Protein AF-A0A3A8Z6S2-F1 (afdb_monomer)

Sequence (120 aa):
MKKMKKLLSIMLLGALLTANVIPVSAAEVQPLAAAPALTQFYVYSVSSEKGGTEIIERPGSFAQVGTRLDHGGTWLEVVTTEIGYAKTRSATFNNVNMTLVSKEAIDIDNDRIIDGWLCV

Solvent-accessible surface area (backbone atoms only — not comparable to full-atom values): 7523 Å² total; per-residue (Å²): 113,72,69,61,56,53,52,52,52,51,53,52,53,54,56,55,63,69,70,68,69,72,81,78,70,75,77,79,77,72,76,76,74,77,80,50,65,57,77,45,76,46,67,46,31,43,35,21,73,64,37,40,75,43,76,48,51,66,64,84,98,51,63,60,90,65,80,90,58,74,66,38,74,96,48,78,48,55,33,33,42,32,36,28,52,69,94,75,87,86,54,67,56,97,89,39,78,60,76,81,77,48,76,45,81,33,54,89,84,72,81,84,55,76,46,24,35,41,35,54

Nearest PDB structures (foldseek):
  2kll-assembly1_A  TM=2.825E-01  e=4.703E+00  Homo sapiens

Mean predicted aligned error: 12.62 Å

Secondary structure (DSSP, 8-state):
-HHHHHHHHHHHHHHHHHTT---------PPPPPPPBP-EEEEEEEEETTTEEEE----TT----S-SS---SS-EEEEEEEESB-S----EETTEEPPP--EEEE-SSSSS---EEEE-

pLDDT: mean 82.77, std 15.45, range [54.0, 98.31]

Structure (mmCIF, N/CA/C/O backbone):
data_AF-A0A3A8Z6S2-F1
#
_entry.id   AF-A0A3A8Z6S2-F1
#
loop_
_atom_site.group_PDB
_atom_site.id
_atom_site.type_symbol
_atom_site.label_atom_id
_atom_site.label_alt_id
_atom_site.label_comp_id
_atom_site.label_asym_id
_atom_site.label_entity_id
_atom_site.label_seq_id
_atom_site.pdbx_PDB_ins_code
_atom_site.Cartn_x
_atom_site.Cartn_y
_atom_site.Cartn_z
_atom_site.occupancy
_atom_site.B_iso_or_equiv
_atom_site.auth_seq_id
_atom_site.auth_comp_id
_atom_site.auth_asym_id
_atom_site.auth_atom_id
_atom_site.pdbx_PDB_model_num
ATOM 1 N N . MET A 1 1 ? -60.665 45.312 44.939 1.00 58.38 1 MET A N 1
ATOM 2 C CA . MET A 1 1 ? -60.725 44.447 43.729 1.00 58.38 1 MET A CA 1
ATOM 3 C C . MET A 1 1 ? -59.552 44.629 42.750 1.00 58.38 1 MET A C 1
ATOM 5 O O . MET A 1 1 ? -59.010 43.622 42.316 1.00 58.38 1 MET A O 1
ATOM 9 N N . LYS A 1 2 ? -59.104 45.855 42.408 1.00 57.25 2 LYS A N 1
ATOM 10 C CA . LYS A 1 2 ? -57.969 46.075 41.469 1.00 57.25 2 LYS A CA 1
ATOM 11 C C . LYS A 1 2 ? -56.629 45.452 41.913 1.00 57.25 2 LYS A C 1
ATOM 13 O O . LYS A 1 2 ? -55.928 44.888 41.082 1.00 57.25 2 LYS A O 1
ATOM 18 N N . LYS A 1 3 ? -56.288 45.508 43.210 1.00 58.88 3 LYS A N 1
ATOM 19 C CA . LYS A 1 3 ? -55.027 44.948 43.746 1.00 58.88 3 LYS A CA 1
ATOM 20 C C . LYS A 1 3 ? -54.958 43.414 43.652 1.00 58.88 3 LYS A C 1
ATOM 22 O O . LYS A 1 3 ? -53.937 42.891 43.229 1.00 58.88 3 LYS A O 1
ATOM 27 N N . MET A 1 4 ? -56.058 42.710 43.938 1.00 61.91 4 MET A N 1
ATOM 28 C CA . MET A 1 4 ? -56.134 41.243 43.811 1.00 61.91 4 MET A CA 1
ATOM 29 C C . MET A 1 4 ? -55.987 40.764 42.364 1.00 61.91 4 MET A C 1
ATOM 31 O O . MET A 1 4 ? -55.263 39.809 42.124 1.00 61.91 4 MET A O 1
ATOM 35 N N . LYS A 1 5 ? -56.605 41.451 41.390 1.00 61.66 5 LYS A N 1
ATOM 36 C CA . LYS A 1 5 ? -56.444 41.117 39.962 1.00 61.66 5 LYS A CA 1
ATOM 37 C C . LYS A 1 5 ? -54.991 41.272 39.495 1.00 61.66 5 LYS A C 1
ATOM 39 O O . LYS A 1 5 ? -54.516 40.467 38.703 1.00 61.66 5 LYS A O 1
ATOM 44 N N . LYS A 1 6 ? -54.275 42.277 40.019 1.00 62.03 6 LYS A N 1
ATOM 45 C CA . LYS A 1 6 ? -52.857 42.511 39.711 1.00 62.03 6 LYS A CA 1
ATOM 46 C C . LYS A 1 6 ? -51.958 41.423 40.313 1.00 62.03 6 LYS A C 1
ATOM 48 O O . LYS A 1 6 ? -51.080 40.938 39.615 1.00 62.03 6 LYS A O 1
ATOM 53 N N . LEU A 1 7 ? -52.223 40.988 41.550 1.00 61.53 7 LEU A N 1
ATOM 54 C CA . LEU A 1 7 ? -51.509 39.855 42.157 1.00 61.53 7 LEU A CA 1
ATOM 55 C C . LEU A 1 7 ? -51.762 38.535 41.414 1.00 61.53 7 LEU A C 1
ATOM 57 O O . LEU A 1 7 ? -50.807 37.820 41.128 1.00 61.53 7 LEU A O 1
ATOM 61 N N . LEU A 1 8 ? -53.017 38.242 41.050 1.00 61.31 8 LEU A N 1
ATOM 62 C CA . LEU A 1 8 ? -53.353 37.028 40.295 1.00 61.31 8 LEU A CA 1
ATOM 63 C C . LEU A 1 8 ? -52.667 37.006 38.921 1.00 61.31 8 LEU A C 1
ATOM 65 O O . LEU A 1 8 ? -52.167 35.972 38.495 1.00 61.31 8 LEU A O 1
ATOM 69 N N . SER A 1 9 ? -52.596 38.161 38.253 1.00 62.81 9 SER A N 1
ATOM 70 C CA . SER A 1 9 ? -51.920 38.299 36.960 1.00 62.81 9 SER A CA 1
ATOM 71 C C . SER A 1 9 ? -50.406 38.104 37.057 1.00 62.81 9 SER A C 1
ATOM 73 O O . SER A 1 9 ? -49.814 37.558 36.132 1.00 62.81 9 SER A O 1
ATOM 75 N N . ILE A 1 10 ? -49.775 38.540 38.153 1.00 64.06 10 ILE A N 1
ATOM 76 C CA . ILE A 1 10 ? -48.331 38.366 38.371 1.00 64.06 10 ILE A CA 1
ATOM 77 C C . ILE A 1 10 ? -48.013 36.902 38.695 1.00 64.06 10 ILE A C 1
ATOM 79 O O . ILE A 1 10 ? -47.051 36.362 38.158 1.00 64.06 10 ILE A O 1
ATOM 83 N N . MET A 1 11 ? -48.844 36.235 39.505 1.00 63.09 11 MET A N 1
ATOM 84 C CA . MET A 1 11 ? -48.696 34.797 39.765 1.00 63.09 11 MET A CA 1
ATOM 85 C C . MET A 1 11 ? -48.889 33.958 38.498 1.00 63.09 11 MET A C 1
ATOM 87 O O . MET A 1 11 ? -48.114 33.035 38.264 1.00 63.09 11 MET A O 1
ATOM 91 N N . LEU A 1 12 ? -49.871 34.297 37.656 1.00 59.91 12 LEU A N 1
ATOM 92 C CA . LEU A 1 12 ? -50.117 33.575 36.407 1.00 59.91 12 LEU A CA 1
ATOM 93 C C . LEU A 1 12 ? -48.969 33.759 35.403 1.00 59.91 12 LEU A C 1
ATOM 95 O O . LEU A 1 12 ? -48.580 32.802 34.742 1.00 59.91 12 LEU A O 1
ATOM 99 N N . LEU A 1 13 ? -48.382 34.959 35.330 1.00 57.25 13 LEU A N 1
ATOM 100 C CA . LEU A 1 13 ? -47.217 35.220 34.483 1.00 57.25 13 LEU A CA 1
ATOM 101 C C . LEU A 1 13 ? -45.959 34.507 35.009 1.00 57.25 13 LEU A C 1
ATOM 103 O O . LEU A 1 13 ? -45.197 33.956 34.222 1.00 57.25 13 LEU A O 1
ATOM 107 N N . GLY A 1 14 ? -45.775 34.452 36.333 1.00 56.91 14 GLY A N 1
ATOM 108 C CA . GLY A 1 14 ? -44.681 33.711 36.966 1.00 56.91 14 GLY A CA 1
ATOM 109 C C . GLY A 1 14 ? -44.753 32.203 36.712 1.00 56.91 14 GLY A C 1
ATOM 110 O O . GLY A 1 14 ? -43.747 31.601 36.350 1.00 56.91 14 GLY A O 1
ATOM 111 N N . ALA A 1 15 ? -45.946 31.610 36.817 1.00 58.53 15 ALA A N 1
ATOM 112 C CA . ALA A 1 15 ? -46.160 30.189 36.535 1.00 58.53 15 ALA A CA 1
ATOM 113 C C . ALA A 1 15 ? -45.957 29.838 35.047 1.00 58.53 15 ALA A C 1
ATOM 115 O O . ALA A 1 15 ? -45.461 28.758 34.727 1.00 58.53 15 ALA A O 1
ATOM 116 N N . LEU A 1 16 ? -46.297 30.759 34.136 1.00 54.06 16 LEU A N 1
ATOM 117 C CA . LEU A 1 16 ? -46.135 30.555 32.694 1.00 54.06 16 LEU A CA 1
ATOM 118 C C . LEU A 1 16 ? -44.662 30.625 32.254 1.00 54.06 16 LEU A C 1
ATOM 120 O O . LEU A 1 16 ? -44.269 29.907 31.339 1.00 54.06 16 LEU A O 1
ATOM 124 N N . LEU A 1 17 ? -43.829 31.433 32.925 1.00 55.28 17 LEU A N 1
ATOM 125 C CA . LEU A 1 17 ? -42.387 31.475 32.647 1.00 55.28 17 LEU A CA 1
ATOM 126 C C . LEU A 1 17 ? -41.646 30.218 33.127 1.00 55.28 17 LEU A C 1
ATOM 128 O O . LEU A 1 17 ? -40.681 29.809 32.488 1.00 55.28 17 LEU A O 1
ATOM 132 N N . THR A 1 18 ? -42.091 29.574 34.210 1.00 55.16 18 THR A N 1
ATOM 133 C CA . THR A 1 18 ? -41.443 28.351 34.721 1.00 55.16 18 THR A CA 1
ATOM 134 C C . THR A 1 18 ? -41.804 27.086 33.940 1.00 55.16 18 THR A C 1
ATOM 136 O O . THR A 1 18 ? -41.116 26.082 34.075 1.00 55.16 18 THR A O 1
ATOM 139 N N . ALA A 1 19 ? -42.860 27.114 33.121 1.00 56.03 19 ALA A N 1
ATOM 140 C CA . ALA A 1 19 ? -43.321 25.954 32.352 1.00 56.03 19 ALA A CA 1
ATOM 141 C C . ALA A 1 19 ? -42.614 25.778 30.990 1.00 56.03 19 ALA A C 1
ATOM 143 O O . ALA A 1 19 ? -42.754 24.729 30.370 1.00 56.03 19 ALA A O 1
ATOM 144 N N . ASN A 1 20 ? -41.840 26.773 30.534 1.00 54.00 20 ASN A N 1
ATOM 145 C CA . ASN A 1 20 ? -41.202 26.773 29.208 1.00 54.00 20 ASN A CA 1
ATOM 146 C C . ASN A 1 20 ? -39.691 26.489 29.231 1.00 54.00 20 ASN A C 1
ATOM 148 O O . ASN A 1 20 ? -39.007 26.691 28.227 1.00 54.00 20 ASN A O 1
ATOM 152 N N . VAL A 1 21 ? -39.149 26.012 30.352 1.00 59.94 21 VAL A N 1
ATOM 153 C CA . VAL A 1 21 ? -37.779 25.489 30.377 1.00 59.94 21 VAL A CA 1
ATOM 154 C C . VAL A 1 21 ? -37.803 24.098 29.754 1.00 59.94 21 VAL A C 1
ATOM 156 O O . VAL A 1 21 ? -38.109 23.112 30.418 1.00 59.94 21 VAL A O 1
ATOM 159 N N . ILE A 1 22 ? -37.518 24.024 28.454 1.00 62.81 22 ILE A N 1
ATOM 160 C CA . ILE A 1 22 ? -37.206 22.756 27.796 1.00 62.81 22 ILE A CA 1
ATOM 161 C C . ILE A 1 22 ? -35.834 22.339 28.333 1.00 62.81 22 ILE A C 1
ATOM 163 O O . ILE A 1 22 ? -34.862 23.063 28.095 1.00 62.81 22 ILE A O 1
ATOM 167 N N . PRO A 1 23 ? -35.707 21.221 29.067 1.00 59.50 23 PRO A N 1
ATOM 168 C CA . PRO A 1 23 ? -34.393 20.695 29.375 1.00 59.50 23 PRO A CA 1
ATOM 169 C C . PRO A 1 23 ? -33.751 20.286 28.048 1.00 59.50 23 PRO A C 1
ATOM 171 O O . PRO A 1 23 ? -34.148 19.302 27.426 1.00 59.50 23 PRO A O 1
ATOM 174 N N . VAL A 1 24 ? -32.769 21.062 27.587 1.00 60.22 24 VAL A N 1
ATOM 175 C CA . VAL A 1 24 ? -31.842 20.601 26.555 1.00 60.22 24 VAL A CA 1
ATOM 176 C C . VAL A 1 24 ? -31.022 19.511 27.228 1.00 60.22 24 VAL A C 1
ATOM 178 O O . VAL A 1 24 ? -30.099 19.793 27.990 1.00 60.22 24 VAL A O 1
ATOM 181 N N . SER A 1 25 ? -31.430 18.259 27.025 1.00 65.00 25 SER A N 1
ATOM 182 C CA . SER A 1 25 ? -30.592 17.114 27.354 1.00 65.00 25 SER A CA 1
ATOM 183 C C . SER A 1 25 ? -29.268 17.330 26.629 1.00 65.00 25 SER A C 1
ATOM 185 O O . SER A 1 25 ? -29.246 17.506 25.409 1.00 65.00 25 SER A O 1
ATOM 187 N N . ALA A 1 26 ? -28.176 17.416 27.391 1.00 64.06 26 ALA A N 1
ATOM 188 C CA . ALA A 1 26 ? -26.846 17.354 26.816 1.00 64.06 26 ALA A CA 1
ATOM 189 C C . ALA A 1 26 ? -26.800 16.056 26.010 1.00 64.06 26 ALA A C 1
ATOM 191 O O . ALA A 1 26 ? -26.963 14.985 26.593 1.00 64.06 26 ALA A O 1
ATOM 192 N N . ALA A 1 27 ? -26.676 16.166 24.685 1.00 64.44 27 ALA A N 1
ATOM 193 C CA . ALA A 1 27 ? -26.530 15.004 23.828 1.00 64.44 27 ALA A CA 1
ATOM 194 C C . ALA A 1 27 ? -25.415 14.140 24.423 1.00 64.44 2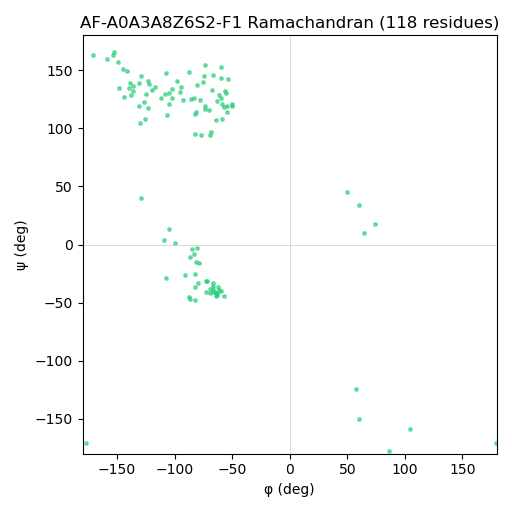7 ALA A C 1
ATOM 196 O O . ALA A 1 27 ? -24.298 14.624 24.625 1.00 64.44 27 ALA A O 1
ATOM 197 N N . GLU A 1 28 ? -25.754 12.908 24.791 1.00 60.94 28 GLU A N 1
ATOM 198 C CA . GLU A 1 28 ? -24.795 11.949 25.312 1.00 60.94 28 GLU A CA 1
ATOM 199 C C . GLU A 1 28 ? -23.729 11.765 24.231 1.00 60.94 28 GLU A C 1
ATOM 201 O O . GLU A 1 28 ? -24.002 11.242 23.150 1.00 60.94 28 GLU A O 1
ATOM 206 N N . VAL A 1 29 ? -22.532 12.303 24.476 1.00 60.06 29 VAL A N 1
ATOM 207 C CA . VAL A 1 29 ? -21.393 12.123 23.579 1.00 60.06 29 VAL A CA 1
ATOM 208 C C . VAL A 1 29 ? -21.017 10.658 23.701 1.00 60.06 29 VAL A C 1
ATOM 210 O O . VAL A 1 29 ? -20.303 10.278 24.629 1.00 60.06 29 VAL A O 1
ATOM 213 N N . GLN A 1 30 ? -21.547 9.823 22.806 1.00 61.62 30 GLN A N 1
ATOM 214 C CA . GLN A 1 30 ? -21.112 8.440 22.728 1.00 61.62 30 GLN A CA 1
ATOM 215 C C . GLN A 1 30 ? -19.605 8.451 22.455 1.00 61.62 30 GLN A C 1
ATOM 217 O O . GLN A 1 30 ? -19.171 9.063 21.472 1.00 61.62 30 GLN A O 1
ATOM 222 N N . PRO A 1 31 ? -18.787 7.844 23.332 1.00 58.47 31 PRO A N 1
ATOM 223 C CA . PRO A 1 31 ? -17.365 7.747 23.075 1.00 58.47 31 PRO A CA 1
ATOM 224 C C . PRO A 1 31 ? -17.181 6.985 21.764 1.00 58.47 31 PRO A C 1
ATOM 226 O O . PRO A 1 31 ? -17.725 5.894 21.595 1.00 58.47 31 PRO A O 1
ATOM 229 N N . LEU A 1 32 ? -16.436 7.580 20.829 1.00 61.16 32 LEU A N 1
ATOM 230 C CA . LEU A 1 32 ? -16.043 6.896 19.602 1.00 61.16 32 LEU A CA 1
ATOM 231 C C . LEU A 1 32 ? -15.334 5.598 19.999 1.00 61.16 32 LEU A C 1
ATOM 233 O O . LEU A 1 32 ? -14.448 5.614 20.861 1.00 61.16 32 LEU A O 1
ATOM 237 N N . ALA A 1 33 ? -15.752 4.480 19.403 1.00 64.38 33 ALA A N 1
ATOM 238 C CA . ALA A 1 33 ? -15.088 3.204 19.611 1.00 64.38 33 ALA A CA 1
ATOM 239 C C . ALA A 1 33 ? -13.588 3.357 19.317 1.00 64.38 33 ALA A C 1
ATOM 241 O O . ALA A 1 33 ? -13.188 4.106 18.421 1.00 64.38 33 ALA A O 1
ATOM 242 N N . ALA A 1 34 ? -12.746 2.678 20.101 1.00 65.12 34 ALA A N 1
ATOM 243 C CA . ALA A 1 34 ? -11.312 2.694 19.854 1.00 65.12 34 ALA A CA 1
ATOM 244 C C . ALA A 1 34 ? -11.045 2.212 18.423 1.00 65.12 34 ALA A C 1
ATOM 246 O O . ALA A 1 34 ? -11.582 1.186 18.008 1.00 65.12 34 ALA A O 1
ATOM 247 N N . ALA A 1 35 ? -10.210 2.957 17.699 1.00 68.19 35 ALA A N 1
ATOM 248 C CA . ALA A 1 35 ? -9.812 2.622 16.343 1.00 68.19 35 ALA A CA 1
ATOM 249 C C . ALA A 1 35 ? -9.325 1.155 16.291 1.00 68.19 35 ALA A C 1
ATOM 251 O O . ALA A 1 35 ? -8.411 0.805 17.052 1.00 68.19 35 ALA A O 1
A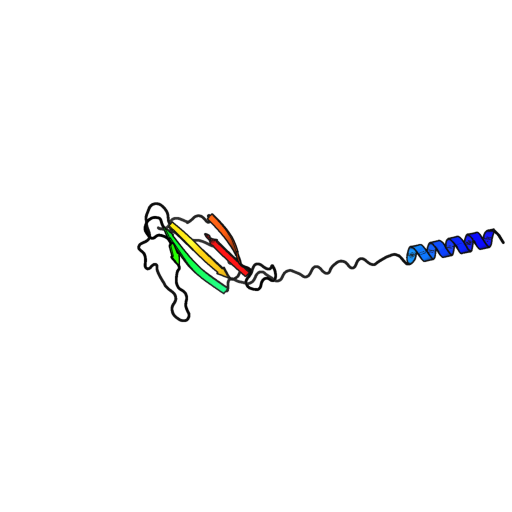TOM 252 N N . PRO A 1 36 ? -9.945 0.279 15.475 1.00 79.12 36 PRO A N 1
ATOM 253 C CA . PRO A 1 36 ? -9.643 -1.147 15.487 1.00 79.12 36 PRO A CA 1
ATOM 254 C C . PRO A 1 36 ? -8.171 -1.390 15.150 1.00 79.12 36 PRO A C 1
ATOM 256 O O . PRO A 1 36 ? -7.587 -0.689 14.326 1.00 79.12 36 PRO A O 1
ATOM 259 N N . ALA A 1 37 ? -7.548 -2.387 15.781 1.00 89.81 37 ALA A N 1
ATOM 260 C CA . ALA A 1 37 ? -6.178 -2.771 15.444 1.00 89.81 37 ALA A CA 1
ATOM 261 C C . ALA A 1 37 ? -6.079 -3.207 13.971 1.00 89.81 37 ALA A C 1
ATOM 263 O O . ALA A 1 37 ? -7.051 -3.702 13.406 1.00 89.81 37 ALA A O 1
ATOM 264 N N . LEU A 1 38 ? -4.903 -3.052 13.354 1.00 92.62 38 LEU A N 1
ATOM 265 C CA . LEU A 1 38 ? -4.651 -3.543 11.997 1.00 92.62 38 LEU A CA 1
ATOM 266 C C . LEU A 1 38 ? -4.918 -5.056 11.911 1.00 92.62 38 LEU A C 1
ATOM 268 O O . LEU A 1 38 ? -4.258 -5.847 12.585 1.00 92.62 38 LEU A O 1
ATOM 272 N N . THR A 1 39 ? -5.876 -5.448 11.076 1.00 93.00 39 THR A N 1
ATOM 273 C CA . THR A 1 39 ? -6.278 -6.845 10.855 1.00 93.00 39 THR A CA 1
ATOM 274 C C . THR A 1 39 ? -5.834 -7.371 9.498 1.00 93.00 39 THR A C 1
ATOM 276 O O . THR A 1 39 ? -5.583 -8.568 9.361 1.00 93.00 39 THR A O 1
ATOM 279 N N . GLN A 1 40 ? -5.705 -6.498 8.495 1.00 91.56 40 GLN A N 1
ATOM 280 C CA . GLN A 1 40 ? -5.233 -6.870 7.164 1.00 91.56 40 GLN A CA 1
ATOM 281 C C . GLN A 1 40 ? -4.281 -5.817 6.611 1.00 91.56 40 GLN A C 1
ATOM 283 O O . GLN A 1 40 ? -4.522 -4.618 6.732 1.00 91.56 40 GLN A O 1
ATOM 288 N N . PHE A 1 41 ? -3.220 -6.288 5.964 1.00 92.31 41 PHE A N 1
ATOM 289 C CA . PHE A 1 41 ? -2.251 -5.464 5.256 1.00 92.31 41 PHE A CA 1
ATOM 290 C C . PHE A 1 41 ? -1.784 -6.210 4.012 1.00 92.31 41 PHE A C 1
ATOM 292 O O . PHE A 1 41 ? -1.364 -7.366 4.113 1.00 92.31 41 PHE A O 1
ATOM 299 N N . TYR A 1 42 ? -1.876 -5.578 2.847 1.00 92.56 42 TYR A N 1
ATOM 300 C CA . TYR A 1 42 ? -1.418 -6.169 1.594 1.00 92.56 42 TYR A CA 1
ATOM 301 C C . TYR A 1 42 ? -1.156 -5.112 0.523 1.00 92.56 42 TYR A C 1
ATOM 303 O O . TYR A 1 42 ? -1.680 -4.001 0.582 1.00 92.56 42 TYR A O 1
ATOM 311 N N . VAL A 1 43 ? -0.360 -5.487 -0.477 1.00 94.69 43 VAL A N 1
ATOM 312 C CA . VAL A 1 43 ? -0.225 -4.727 -1.723 1.00 94.69 43 VAL A CA 1
ATOM 313 C C . VAL A 1 43 ? -1.447 -5.017 -2.590 1.00 94.69 43 VAL A C 1
ATOM 315 O O . VAL A 1 43 ? -1.741 -6.179 -2.860 1.00 94.69 43 VAL A O 1
ATOM 318 N N . TYR A 1 44 ? -2.162 -3.970 -2.991 1.00 94.75 44 TYR A N 1
ATOM 319 C CA . TYR A 1 44 ? -3.310 -4.037 -3.893 1.00 94.75 44 TYR A CA 1
ATOM 320 C C . TYR A 1 44 ? -2.868 -3.987 -5.357 1.00 94.75 44 TYR A C 1
ATOM 322 O O . TYR A 1 44 ? -3.294 -4.809 -6.167 1.00 94.75 44 TYR A O 1
ATOM 330 N N . SER A 1 45 ? -1.979 -3.053 -5.693 1.00 96.88 45 SER A N 1
ATOM 331 C CA . SER A 1 45 ? -1.447 -2.914 -7.045 1.00 96.88 45 SER A CA 1
ATOM 332 C C . SER A 1 45 ? -0.020 -2.381 -7.048 1.00 96.88 45 SER A C 1
ATOM 334 O O . SER A 1 45 ? 0.432 -1.735 -6.100 1.00 96.88 45 SER A O 1
ATOM 336 N N . VAL A 1 46 ? 0.688 -2.667 -8.136 1.00 97.69 46 VAL A N 1
ATOM 337 C CA . VAL A 1 46 ? 2.009 -2.114 -8.435 1.00 97.69 46 VAL A CA 1
ATOM 338 C C . VAL A 1 46 ? 1.942 -1.465 -9.809 1.00 97.69 46 VAL A C 1
ATOM 340 O O . VAL A 1 46 ? 1.491 -2.087 -10.769 1.00 97.69 46 VAL A O 1
ATOM 343 N N . SER A 1 47 ? 2.392 -0.220 -9.910 1.00 98.12 47 SER A N 1
ATOM 344 C CA . SER A 1 47 ? 2.433 0.538 -11.157 1.00 98.12 47 SER A CA 1
ATOM 345 C C . SER A 1 47 ? 3.856 1.008 -11.447 1.00 98.12 47 SER A C 1
ATOM 347 O O . SER A 1 47 ? 4.587 1.415 -10.547 1.00 98.12 47 SER A O 1
ATOM 349 N N . SER A 1 48 ? 4.273 0.961 -12.709 1.00 98.19 48 SER A N 1
ATOM 350 C CA . SER A 1 48 ? 5.565 1.510 -13.148 1.00 98.19 48 SER A CA 1
ATOM 351 C C . SER A 1 48 ? 5.517 1.942 -14.608 1.00 98.19 48 SER A C 1
ATOM 353 O O . SER A 1 48 ? 4.656 1.481 -15.358 1.00 98.19 48 SER A O 1
ATOM 355 N N . GLU A 1 49 ? 6.506 2.721 -15.037 1.00 98.06 49 GLU A N 1
ATOM 356 C CA . GLU A 1 49 ? 6.647 3.152 -16.431 1.00 98.06 49 GLU A CA 1
ATOM 357 C C . GLU A 1 49 ? 6.720 1.969 -17.408 1.00 98.06 49 GLU A C 1
ATOM 359 O O . GLU A 1 49 ? 6.061 1.969 -18.445 1.00 98.06 49 GLU A O 1
ATOM 364 N N . LYS A 1 50 ? 7.505 0.940 -17.065 1.00 97.75 50 LYS A N 1
ATOM 365 C CA . LYS A 1 50 ? 7.742 -0.232 -17.920 1.00 97.75 50 LYS A CA 1
ATOM 366 C C . LYS A 1 50 ? 6.629 -1.275 -17.829 1.00 97.75 50 LYS A C 1
ATOM 368 O O . LYS A 1 50 ? 6.181 -1.792 -18.848 1.00 97.75 50 LYS A O 1
ATOM 373 N N . GLY A 1 51 ? 6.232 -1.619 -16.607 1.00 97.06 51 GLY A N 1
ATOM 374 C CA . GLY A 1 51 ? 5.286 -2.702 -16.332 1.00 97.06 51 GLY A CA 1
ATOM 375 C C . GLY A 1 51 ? 3.816 -2.301 -16.456 1.00 97.06 51 GLY A C 1
ATOM 376 O O . GLY A 1 51 ? 2.955 -3.167 -16.370 1.00 97.06 51 GLY A O 1
ATOM 377 N N . GLY A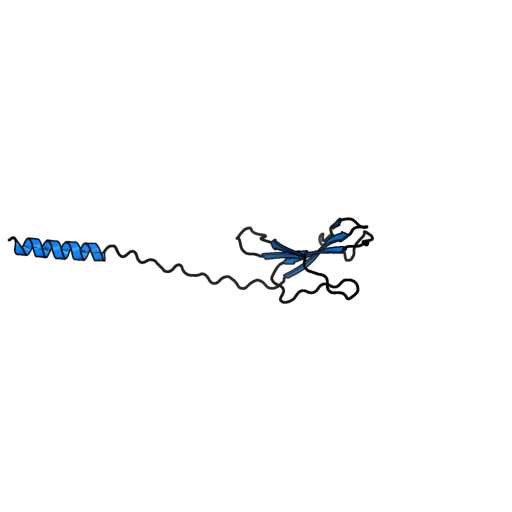 1 52 ? 3.500 -1.013 -16.635 1.00 98.31 52 GLY A N 1
ATOM 378 C CA . GLY A 1 52 ? 2.128 -0.530 -16.479 1.00 98.31 52 GLY A CA 1
ATOM 379 C C . GLY A 1 52 ? 1.614 -0.792 -15.060 1.00 98.31 52 GLY A C 1
ATOM 380 O O . GLY A 1 52 ? 2.409 -0.808 -14.118 1.00 98.31 52 GLY A O 1
ATOM 381 N N . THR A 1 53 ? 0.304 -0.999 -14.917 1.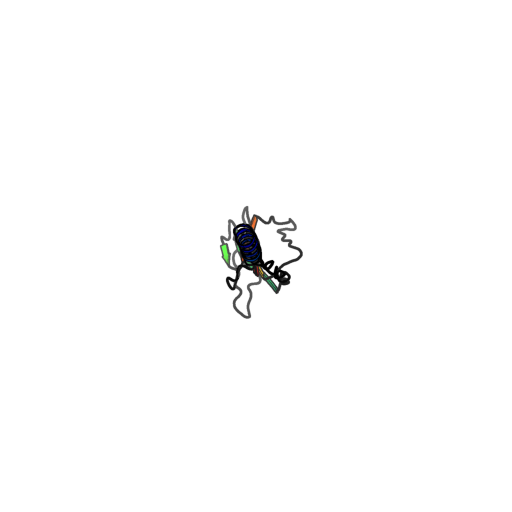00 98.25 53 THR A N 1
ATOM 382 C CA . THR A 1 53 ? -0.352 -1.341 -13.645 1.00 98.25 53 THR A CA 1
ATOM 383 C C . THR A 1 53 ? -0.672 -2.831 -13.583 1.00 98.25 53 THR A C 1
ATOM 385 O O . THR A 1 53 ? -1.373 -3.359 -14.446 1.00 98.25 53 THR A O 1
ATOM 388 N N . GLU A 1 54 ? -0.218 -3.487 -12.520 1.00 97.69 54 GLU A N 1
ATOM 389 C CA . GLU A 1 54 ? -0.563 -4.858 -12.162 1.00 97.69 54 GLU A CA 1
ATOM 390 C C . GLU A 1 54 ? -1.411 -4.860 -10.883 1.00 97.69 54 GLU A C 1
ATOM 392 O O . GLU A 1 54 ? -1.004 -4.307 -9.860 1.00 97.69 54 GLU A O 1
ATOM 397 N N . ILE A 1 55 ? -2.587 -5.494 -10.924 1.00 96.38 55 ILE A N 1
ATOM 398 C CA . ILE A 1 55 ? -3.370 -5.795 -9.718 1.00 96.38 55 ILE A CA 1
ATOM 399 C C . ILE A 1 55 ? -2.822 -7.082 -9.104 1.00 96.38 55 ILE A C 1
ATOM 401 O O . ILE A 1 55 ? -2.741 -8.105 -9.783 1.00 96.38 55 ILE A O 1
ATOM 405 N N . ILE A 1 56 ? -2.467 -7.036 -7.822 1.00 95.19 56 ILE A N 1
ATOM 406 C CA . ILE A 1 56 ? -1.916 -8.186 -7.109 1.00 95.19 56 ILE A CA 1
ATOM 407 C C . ILE A 1 56 ? -3.066 -9.076 -6.645 1.00 95.19 56 ILE A C 1
ATOM 409 O O . ILE A 1 56 ? -3.872 -8.710 -5.788 1.00 95.19 56 ILE A O 1
ATOM 413 N N . GLU A 1 57 ? -3.157 -10.266 -7.231 1.00 91.38 57 GLU A N 1
ATOM 414 C CA . GLU A 1 57 ? -4.265 -11.182 -6.978 1.00 91.38 57 GLU A CA 1
ATOM 415 C C . GLU A 1 57 ? -4.265 -11.733 -5.545 1.00 91.38 57 GLU A C 1
ATOM 417 O O . GLU A 1 57 ? -3.257 -12.235 -5.039 1.00 91.38 57 GLU A O 1
ATOM 422 N N . ARG A 1 58 ? -5.442 -11.709 -4.903 1.00 83.81 58 ARG A N 1
ATOM 423 C CA . ARG A 1 58 ? -5.681 -12.320 -3.582 1.00 83.81 58 ARG A CA 1
ATOM 424 C C . ARG A 1 58 ? -6.911 -13.252 -3.492 1.00 83.81 58 ARG A C 1
ATOM 426 O O . ARG A 1 58 ? -7.620 -13.194 -2.486 1.00 83.81 58 ARG A O 1
ATOM 433 N N . PRO A 1 59 ? -7.231 -14.103 -4.487 1.00 70.50 59 PRO A N 1
ATOM 434 C CA . PRO A 1 59 ? -8.359 -15.020 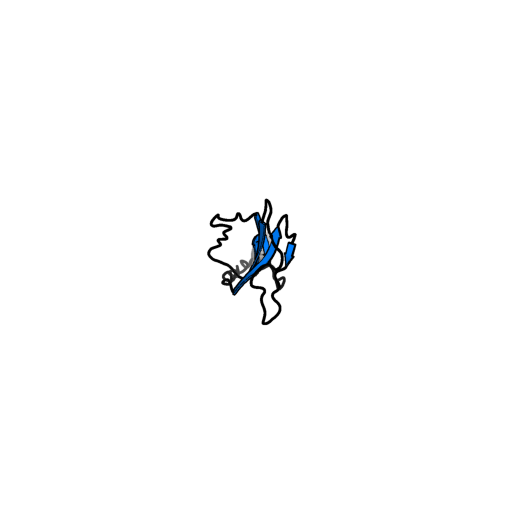-4.364 1.00 70.50 59 PRO A CA 1
ATOM 435 C C . PRO A 1 59 ? -8.058 -16.192 -3.408 1.00 70.50 59 PRO A C 1
ATOM 437 O O . PRO A 1 59 ? -7.195 -17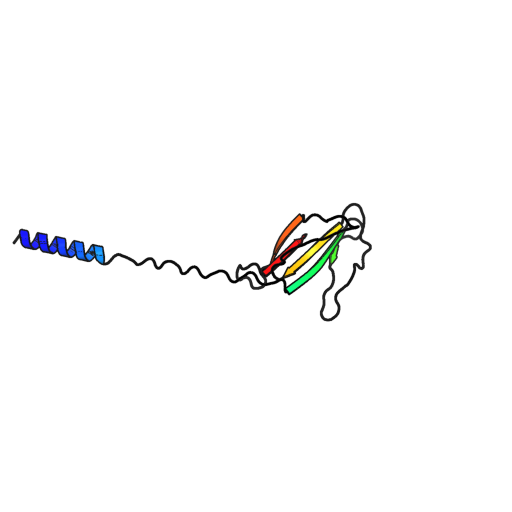.033 -3.660 1.00 70.50 59 PRO A O 1
ATOM 440 N N . GLY A 1 60 ? -8.845 -16.309 -2.334 1.00 69.19 60 GLY A N 1
ATOM 441 C CA . GLY A 1 60 ? -8.921 -17.520 -1.506 1.00 69.19 60 GLY A CA 1
ATOM 442 C C . GLY A 1 60 ? -7.579 -17.974 -0.912 1.00 69.19 60 GLY A C 1
ATOM 443 O O . GLY A 1 60 ? -6.926 -17.223 -0.192 1.00 69.19 60 GLY A O 1
ATOM 444 N N . SER A 1 61 ? -7.188 -19.228 -1.174 1.00 67.31 61 SER A N 1
ATOM 445 C CA . SER A 1 61 ? -5.984 -19.867 -0.609 1.00 67.31 61 SER A CA 1
ATOM 446 C C . SER A 1 61 ? -4.666 -19.504 -1.308 1.00 67.31 61 SER A C 1
ATOM 448 O O . SER A 1 61 ? -3.616 -19.961 -0.860 1.00 67.31 61 SER A O 1
ATOM 450 N N . PHE A 1 62 ? -4.689 -18.707 -2.382 1.00 68.06 62 PHE A N 1
ATOM 451 C CA . PHE A 1 62 ? -3.488 -18.310 -3.120 1.00 68.06 62 PHE A CA 1
ATOM 452 C C . PHE A 1 62 ? -3.416 -16.786 -3.231 1.00 68.06 62 PHE A C 1
ATOM 454 O O . PHE A 1 62 ? -4.170 -16.163 -3.974 1.00 68.06 62 PHE A O 1
ATOM 461 N N . ALA A 1 63 ? -2.485 -16.186 -2.490 1.00 82.44 63 ALA A N 1
ATOM 462 C CA . ALA A 1 63 ? -2.102 -14.795 -2.682 1.00 82.44 63 ALA A CA 1
ATOM 463 C C . ALA A 1 63 ? -0.887 -14.733 -3.610 1.00 82.44 63 ALA A C 1
ATOM 465 O O . ALA A 1 63 ? 0.070 -15.493 -3.443 1.00 82.44 63 ALA A O 1
ATOM 466 N N . GLN A 1 64 ? -0.914 -13.820 -4.573 1.00 91.06 64 GLN A N 1
ATOM 467 C CA . GLN A 1 64 ? 0.254 -13.492 -5.370 1.00 91.06 64 GLN A CA 1
ATOM 468 C C . GLN A 1 64 ? 1.342 -12.904 -4.453 1.00 91.06 64 GLN A C 1
ATOM 470 O O . GLN A 1 64 ? 1.110 -11.934 -3.737 1.00 91.06 64 GLN A O 1
ATOM 475 N N . VAL A 1 65 ? 2.528 -13.520 -4.454 1.00 89.06 65 VAL A N 1
ATOM 476 C CA . VAL A 1 65 ? 3.655 -13.156 -3.566 1.00 89.06 65 VAL A CA 1
ATOM 477 C C . VAL A 1 65 ? 4.716 -12.278 -4.241 1.00 89.06 65 VAL A C 1
ATOM 479 O O . VAL A 1 65 ? 5.718 -11.935 -3.624 1.00 89.06 65 VAL A O 1
ATOM 482 N N . GLY A 1 66 ? 4.510 -11.916 -5.507 1.00 91.62 66 GLY A N 1
ATOM 483 C CA . GLY A 1 66 ? 5.399 -11.061 -6.292 1.00 91.62 66 GLY A CA 1
ATOM 484 C C . GLY A 1 66 ? 4.752 -10.673 -7.617 1.00 91.62 66 GLY A C 1
ATOM 485 O O . GLY A 1 66 ? 3.779 -11.304 -8.021 1.00 91.62 66 GLY A O 1
ATOM 486 N N . THR A 1 67 ? 5.259 -9.638 -8.281 1.00 95.12 67 THR A N 1
ATOM 487 C CA . THR A 1 67 ? 4.733 -9.171 -9.574 1.00 95.12 67 THR A CA 1
ATOM 488 C C . THR A 1 67 ? 4.966 -10.213 -10.670 1.00 95.12 67 THR A C 1
ATOM 490 O O . THR A 1 67 ? 5.965 -10.936 -10.658 1.00 95.12 67 THR A O 1
ATOM 493 N N . ARG A 1 68 ? 4.034 -10.321 -11.618 1.00 95.38 68 ARG A N 1
ATOM 494 C CA . ARG A 1 68 ? 4.191 -11.130 -12.838 1.00 95.38 68 ARG A CA 1
ATOM 495 C C . ARG A 1 68 ? 4.787 -10.301 -13.964 1.00 95.38 68 ARG A C 1
ATOM 497 O O . ARG A 1 68 ? 5.413 -10.861 -14.863 1.00 95.38 68 ARG A O 1
ATOM 504 N N . LEU A 1 69 ? 4.585 -8.986 -13.919 1.00 96.69 69 LEU A N 1
ATOM 505 C CA . LEU A 1 69 ? 5.190 -8.046 -14.844 1.00 96.69 69 LEU A CA 1
ATOM 506 C C . LEU A 1 69 ? 6.567 -7.609 -14.331 1.00 96.69 69 LEU A C 1
ATOM 508 O O . LEU A 1 69 ? 6.835 -7.528 -13.128 1.00 96.69 69 LEU A O 1
ATOM 512 N N . ASP A 1 70 ? 7.456 -7.335 -15.280 1.00 96.38 70 ASP A N 1
ATOM 513 C CA . ASP A 1 70 ? 8.768 -6.753 -15.019 1.00 96.38 70 ASP A CA 1
ATOM 514 C C . ASP A 1 70 ? 8.604 -5.234 -14.877 1.00 96.38 70 ASP A C 1
ATOM 516 O O . ASP A 1 70 ? 8.547 -4.490 -15.864 1.00 96.38 70 ASP A O 1
ATOM 520 N N . HIS A 1 71 ? 8.463 -4.795 -13.627 1.00 96.38 71 HIS A N 1
ATOM 521 C CA . HIS A 1 71 ? 8.329 -3.389 -13.275 1.00 96.38 71 HIS A CA 1
ATOM 522 C C . HIS A 1 71 ? 9.690 -2.690 -13.248 1.00 96.38 71 HIS A C 1
ATOM 524 O O . HIS A 1 71 ? 10.676 -3.194 -12.713 1.00 96.38 71 HIS A O 1
ATOM 530 N N . GLY A 1 72 ? 9.731 -1.479 -13.795 1.00 93.12 72 GLY A N 1
ATOM 531 C CA . GLY A 1 72 ? 10.940 -0.670 -13.864 1.00 93.12 72 GLY A CA 1
ATOM 532 C C . GLY A 1 72 ? 10.694 0.664 -14.558 1.00 93.12 72 GLY A C 1
ATOM 533 O O . GLY A 1 72 ? 9.555 1.021 -14.860 1.00 93.12 72 GLY A O 1
ATOM 534 N N . GLY A 1 73 ? 11.781 1.380 -14.835 1.00 95.06 73 GLY A N 1
ATOM 535 C CA . GLY A 1 73 ? 11.746 2.735 -15.382 1.00 95.06 73 GLY A CA 1
ATOM 536 C C . GLY A 1 73 ? 12.081 3.781 -14.325 1.00 95.06 73 GLY A C 1
ATOM 537 O O . GLY A 1 73 ? 12.740 3.479 -13.330 1.00 95.06 73 GLY A O 1
ATOM 538 N N . THR A 1 74 ? 11.669 5.020 -14.574 1.00 95.81 74 THR A N 1
ATOM 539 C CA . THR A 1 74 ? 12.025 6.167 -13.723 1.00 95.81 74 THR A CA 1
ATOM 540 C C . THR A 1 74 ? 11.163 6.298 -12.469 1.00 95.81 74 THR A C 1
ATOM 542 O O . THR A 1 74 ? 11.553 7.000 -11.536 1.00 95.81 74 THR A O 1
ATOM 545 N N . TRP A 1 75 ? 10.024 5.603 -12.418 1.00 95.00 75 TRP A N 1
ATOM 546 C CA . TRP A 1 75 ? 9.100 5.625 -11.289 1.00 95.00 75 TRP A CA 1
ATOM 547 C C . TRP A 1 75 ? 8.504 4.242 -10.996 1.00 95.00 75 TRP A C 1
ATOM 549 O O . TRP A 1 75 ? 8.318 3.412 -11.891 1.00 95.00 75 TRP A O 1
ATOM 559 N N . LEU A 1 76 ? 8.206 4.024 -9.715 1.00 96.81 76 LEU A N 1
ATOM 560 C CA . LEU A 1 76 ? 7.499 2.867 -9.177 1.00 96.81 76 LEU A CA 1
ATOM 561 C C . LEU A 1 76 ? 6.509 3.370 -8.125 1.00 96.81 76 LEU A C 1
ATOM 563 O O . LEU A 1 76 ? 6.895 4.096 -7.210 1.00 96.81 76 LEU A O 1
ATOM 567 N N . GLU A 1 77 ? 5.259 2.956 -8.252 1.00 97.44 77 GLU A N 1
ATOM 568 C CA . GLU A 1 77 ? 4.172 3.265 -7.331 1.00 97.44 77 GLU A CA 1
ATOM 569 C C . GLU A 1 77 ? 3.577 1.955 -6.810 1.00 97.44 77 GLU A C 1
ATOM 571 O O . GLU A 1 77 ? 3.421 0.987 -7.559 1.00 97.44 77 GLU A O 1
ATOM 576 N N . VAL A 1 78 ? 3.275 1.903 -5.516 1.00 97.25 78 VAL A N 1
ATOM 577 C CA . VAL A 1 78 ? 2.730 0.713 -4.860 1.00 97.25 78 VAL A CA 1
ATOM 578 C C . VAL A 1 78 ? 1.526 1.142 -4.047 1.00 97.25 78 VAL A C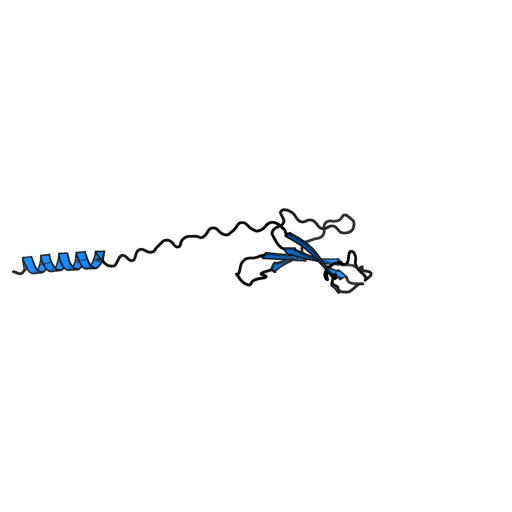 1
ATOM 580 O O . VAL A 1 78 ? 1.669 1.920 -3.112 1.00 97.25 78 VAL A O 1
ATOM 583 N N . VAL A 1 79 ? 0.358 0.594 -4.366 1.00 97.00 79 VAL A N 1
ATOM 584 C CA . VAL A 1 79 ? -0.851 0.842 -3.582 1.00 97.00 79 VAL A CA 1
ATOM 585 C C . VAL A 1 79 ? -0.988 -0.254 -2.537 1.00 97.00 79 VAL A C 1
ATOM 587 O O . VAL A 1 79 ? -1.028 -1.438 -2.881 1.00 97.00 79 VAL A O 1
ATOM 590 N N . THR A 1 80 ? -1.088 0.113 -1.262 1.00 95.69 80 THR A N 1
ATOM 591 C CA . THR A 1 80 ? -1.393 -0.824 -0.173 1.00 95.69 80 THR A CA 1
ATOM 592 C C . THR A 1 80 ? -2.803 -0.622 0.357 1.00 95.69 80 THR A C 1
ATOM 594 O O . THR A 1 80 ? -3.319 0.494 0.409 1.00 95.69 80 THR A O 1
ATOM 597 N N . THR A 1 81 ? -3.417 -1.716 0.796 1.00 94.31 81 THR A N 1
ATOM 598 C CA . THR A 1 81 ? -4.669 -1.697 1.550 1.00 94.31 81 THR A CA 1
ATOM 599 C C . THR A 1 81 ? -4.391 -2.075 2.995 1.00 94.31 81 THR A C 1
ATOM 601 O O . THR A 1 81 ? -3.768 -3.104 3.276 1.00 94.31 81 THR A O 1
ATOM 604 N N . GLU A 1 82 ? -4.887 -1.254 3.913 1.00 93.94 82 GLU A N 1
ATOM 605 C CA . GLU A 1 82 ? -4.787 -1.464 5.354 1.00 93.94 82 GLU A CA 1
ATOM 606 C C . GLU A 1 82 ? -6.186 -1.467 5.955 1.00 93.94 82 GLU A C 1
ATOM 608 O O . GLU A 1 82 ? -6.872 -0.454 5.874 1.00 93.94 82 GLU A O 1
ATOM 613 N N . ILE A 1 83 ? -6.607 -2.586 6.547 1.00 93.38 83 ILE A N 1
ATOM 614 C CA . ILE A 1 83 ? -7.872 -2.673 7.289 1.00 93.38 83 ILE A CA 1
ATOM 615 C C . ILE A 1 83 ? -7.552 -2.680 8.778 1.00 93.38 83 ILE A C 1
ATOM 617 O O . ILE A 1 83 ? -6.831 -3.555 9.265 1.00 93.38 83 ILE A O 1
ATOM 621 N N . GLY A 1 84 ? -8.090 -1.704 9.495 1.00 92.62 84 GLY A N 1
ATOM 622 C CA . GLY A 1 84 ? -7.701 -1.319 10.841 1.00 92.62 84 GLY A CA 1
ATOM 623 C C . GLY A 1 84 ? -6.544 -0.314 10.866 1.00 92.62 84 GLY A C 1
ATOM 624 O O . GLY A 1 84 ? -6.035 0.143 9.842 1.00 92.62 84 GLY A O 1
ATOM 625 N N . TYR A 1 85 ? -6.115 0.040 12.073 1.00 90.12 85 TYR A N 1
ATOM 626 C CA . TYR A 1 85 ? -5.187 1.135 12.322 1.00 90.12 85 TYR A CA 1
ATOM 627 C C . TYR A 1 85 ? -3.795 0.613 12.691 1.00 90.12 85 TYR A C 1
ATOM 629 O O . TYR A 1 85 ? -3.568 0.048 13.767 1.00 90.12 85 TYR A O 1
ATOM 637 N N . ALA A 1 86 ? -2.836 0.824 11.788 1.00 85.81 86 ALA A N 1
ATOM 638 C CA . ALA A 1 86 ? -1.420 0.567 12.032 1.00 85.81 86 ALA A CA 1
ATOM 639 C C . ALA A 1 86 ? -0.805 1.641 12.948 1.00 85.81 86 ALA A C 1
ATOM 641 O O . ALA A 1 86 ? -1.138 2.822 12.854 1.00 85.81 86 ALA A O 1
ATOM 642 N N . LYS A 1 87 ? 0.149 1.251 13.806 1.00 84.56 87 LYS A N 1
ATOM 643 C CA . LYS A 1 87 ? 0.909 2.203 14.644 1.00 84.56 87 LYS A CA 1
ATOM 644 C C . LYS A 1 87 ? 2.040 2.891 13.882 1.00 84.56 87 LYS A C 1
ATOM 646 O O . LYS A 1 87 ? 2.377 4.032 14.178 1.00 84.56 87 LYS A O 1
ATOM 651 N N . THR A 1 88 ? 2.644 2.187 12.931 1.00 86.75 88 THR A N 1
ATOM 652 C CA . THR A 1 88 ? 3.777 2.652 12.128 1.00 86.75 88 THR A CA 1
ATOM 653 C C . THR A 1 88 ? 3.655 2.106 10.708 1.00 86.75 88 THR A C 1
ATOM 655 O O . THR A 1 88 ? 3.085 1.037 10.498 1.00 86.75 88 THR A O 1
ATOM 658 N N . ARG A 1 89 ? 4.194 2.845 9.732 1.00 85.44 89 ARG A N 1
ATOM 659 C CA . ARG A 1 89 ? 4.273 2.445 8.322 1.00 85.44 89 ARG A CA 1
ATOM 660 C C . ARG A 1 89 ? 5.657 2.780 7.786 1.00 85.44 89 ARG A C 1
ATOM 662 O O . ARG A 1 89 ? 6.160 3.873 8.029 1.00 85.44 89 ARG A O 1
ATOM 669 N N . SER A 1 90 ? 6.236 1.855 7.035 1.00 91.06 90 SER A N 1
ATOM 670 C CA . SER A 1 90 ? 7.487 2.052 6.308 1.00 91.06 90 SER A CA 1
ATOM 671 C C . SER A 1 90 ? 7.457 1.223 5.033 1.00 91.06 90 SER A C 1
ATOM 673 O O . SER A 1 90 ? 7.099 0.048 5.084 1.00 91.06 90 SER A O 1
ATOM 675 N N . ALA A 1 91 ? 7.867 1.815 3.919 1.00 93.19 91 ALA A N 1
ATOM 676 C CA . ALA A 1 91 ? 8.100 1.116 2.664 1.00 93.19 91 ALA A CA 1
ATOM 677 C C . ALA A 1 91 ? 9.466 1.539 2.130 1.00 93.19 91 ALA A C 1
ATOM 679 O O . ALA A 1 91 ? 9.831 2.713 2.222 1.00 93.19 91 ALA A O 1
ATOM 680 N N . THR A 1 92 ? 10.227 0.587 1.598 1.00 95.12 92 THR A N 1
ATOM 681 C CA . THR A 1 92 ? 11.534 0.852 1.001 1.00 95.12 92 THR A CA 1
ATOM 682 C C . THR A 1 92 ? 11.622 0.235 -0.385 1.00 95.12 92 THR A C 1
ATOM 684 O O . THR A 1 92 ? 11.101 -0.848 -0.636 1.00 95.12 92 THR A O 1
ATOM 687 N N . PHE A 1 93 ? 12.327 0.921 -1.278 1.00 92.88 93 PHE A N 1
ATOM 688 C CA . PHE A 1 93 ? 12.730 0.399 -2.574 1.00 92.88 93 PHE A CA 1
ATOM 689 C C . PHE A 1 93 ? 14.242 0.570 -2.695 1.00 92.88 93 PHE A C 1
ATOM 691 O O . PHE A 1 93 ? 14.759 1.671 -2.514 1.00 92.88 93 PHE A O 1
ATOM 698 N N . ASN A 1 94 ? 14.972 -0.528 -2.914 1.00 92.94 94 ASN A N 1
ATOM 699 C CA . ASN A 1 94 ? 16.442 -0.542 -2.918 1.00 92.94 94 ASN A CA 1
ATOM 700 C C . ASN A 1 94 ? 17.069 0.135 -1.679 1.00 92.94 94 ASN A C 1
ATOM 702 O O . ASN A 1 94 ? 18.010 0.916 -1.794 1.00 92.94 94 ASN A O 1
ATOM 706 N N . ASN A 1 95 ? 16.539 -0.163 -0.485 1.00 94.75 95 ASN A N 1
ATOM 707 C CA . ASN A 1 95 ? 16.947 0.413 0.809 1.00 94.75 95 ASN A CA 1
ATOM 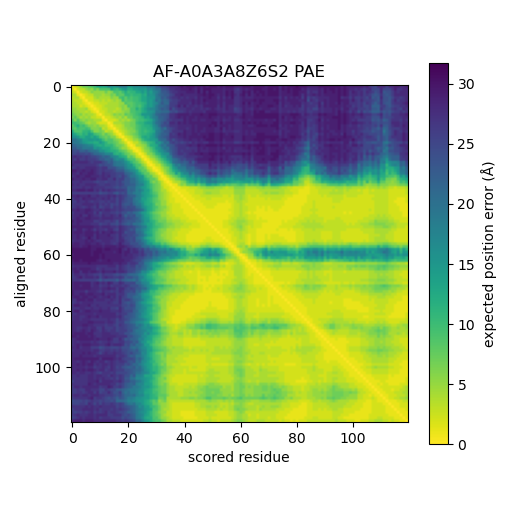708 C C . ASN A 1 95 ? 16.712 1.927 0.975 1.00 94.75 95 ASN A C 1
ATOM 710 O O . ASN A 1 95 ? 17.156 2.506 1.966 1.00 94.75 95 ASN A O 1
ATOM 714 N N . VAL A 1 96 ? 15.992 2.568 0.056 1.00 94.75 96 VAL A N 1
ATOM 715 C CA . VAL A 1 96 ? 15.576 3.970 0.175 1.00 94.75 96 VAL A CA 1
ATOM 716 C C . VAL A 1 96 ? 14.111 4.016 0.586 1.00 94.75 96 VAL A C 1
ATOM 718 O O . VAL A 1 96 ? 13.292 3.290 0.026 1.00 94.75 96 VAL A O 1
ATOM 721 N N . ASN A 1 97 ? 13.772 4.857 1.564 1.00 95.69 97 ASN A N 1
ATOM 722 C CA . ASN A 1 97 ? 12.383 5.047 1.980 1.00 95.69 97 ASN A CA 1
ATOM 723 C C . ASN A 1 97 ? 11.548 5.600 0.821 1.00 95.69 97 ASN A C 1
ATOM 725 O O . ASN A 1 97 ? 11.902 6.617 0.222 1.00 95.69 97 ASN A O 1
ATOM 729 N N . MET A 1 98 ? 10.427 4.945 0.536 1.00 95.69 98 MET A N 1
ATOM 730 C CA . MET A 1 98 ? 9.430 5.455 -0.398 1.00 95.69 98 MET A CA 1
ATOM 731 C C . MET A 1 98 ? 8.653 6.610 0.238 1.00 95.69 98 MET A C 1
ATOM 733 O O . MET A 1 98 ? 8.544 6.717 1.462 1.00 95.69 98 MET A O 1
ATOM 737 N N . THR A 1 99 ? 8.118 7.487 -0.607 1.00 95.62 99 THR A N 1
ATOM 738 C CA . THR A 1 99 ? 7.286 8.614 -0.178 1.00 95.62 99 THR A CA 1
ATOM 739 C C . THR A 1 99 ? 5.822 8.223 -0.270 1.00 95.62 99 THR A C 1
ATOM 741 O O . THR A 1 99 ? 5.397 7.727 -1.304 1.00 95.62 99 THR A O 1
ATOM 744 N N . LEU A 1 100 ? 5.065 8.475 0.798 1.00 95.50 100 LEU A N 1
ATOM 745 C CA . LEU A 1 100 ? 3.610 8.381 0.772 1.00 95.50 100 LEU A CA 1
ATOM 746 C C . LEU A 1 100 ? 3.059 9.582 -0.003 1.00 95.50 100 LEU A C 1
ATOM 748 O O . LEU A 1 100 ? 3.233 10.726 0.422 1.00 95.50 100 LEU A O 1
ATOM 752 N N . VAL A 1 101 ? 2.408 9.312 -1.123 1.00 95.75 101 VAL A N 1
ATOM 753 C CA . VAL A 1 101 ? 1.813 10.299 -2.021 1.00 95.75 101 VAL A CA 1
ATOM 754 C C . VAL A 1 101 ? 0.393 10.631 -1.582 1.00 95.75 101 VAL A C 1
ATOM 756 O O . VAL A 1 101 ? 0.028 11.806 -1.533 1.00 95.75 101 VAL A O 1
ATOM 759 N N . SER A 1 102 ? -0.420 9.625 -1.247 1.00 95.31 102 SER A N 1
ATOM 760 C CA . SER A 1 102 ? -1.816 9.862 -0.864 1.00 95.31 102 SER A CA 1
ATOM 761 C C . SER A 1 102 ? -2.401 8.790 0.055 1.00 95.31 102 SER A C 1
ATOM 763 O O . SER A 1 102 ? -1.855 7.695 0.209 1.00 95.31 102 SER A O 1
ATOM 765 N N . LYS A 1 103 ? -3.522 9.135 0.703 1.00 93.81 103 LYS A N 1
ATOM 766 C CA . LYS A 1 103 ? -4.345 8.207 1.482 1.00 93.81 103 LYS A CA 1
ATOM 767 C C . LYS A 1 103 ? -5.820 8.437 1.183 1.00 93.81 103 LYS A C 1
ATOM 769 O O . LYS A 1 103 ? -6.288 9.569 1.280 1.00 93.81 103 LYS A O 1
ATOM 774 N N . GLU A 1 104 ? -6.543 7.362 0.923 1.00 95.38 104 GLU A N 1
ATOM 775 C CA . GLU A 1 104 ? -7.994 7.357 0.756 1.00 95.38 104 GLU A CA 1
ATOM 776 C C . GLU A 1 104 ? -8.629 6.493 1.849 1.00 95.38 104 GLU A C 1
ATOM 778 O O . GLU A 1 104 ? -8.111 5.425 2.180 1.00 95.38 104 GLU A O 1
ATOM 783 N N . ALA A 1 105 ? -9.704 6.990 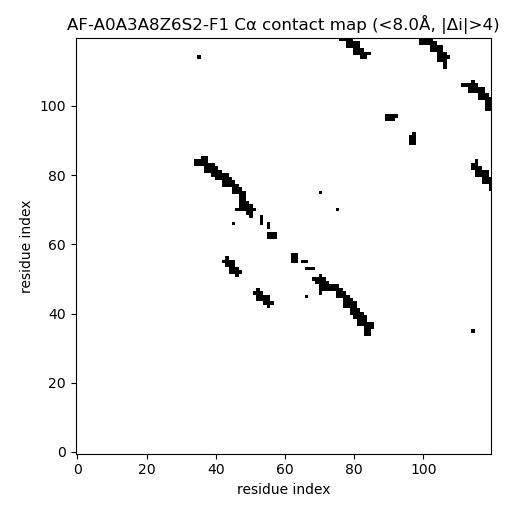2.462 1.00 93.56 105 ALA A N 1
ATOM 784 C CA . ALA A 1 105 ? -10.404 6.286 3.530 1.00 93.56 105 ALA A CA 1
ATOM 785 C C . ALA A 1 105 ? -11.248 5.140 2.961 1.00 93.56 105 ALA A C 1
ATOM 787 O O . ALA A 1 105 ? -11.906 5.301 1.937 1.00 93.56 105 ALA A O 1
ATOM 788 N N . ILE A 1 106 ? -11.248 4.004 3.654 1.00 92.69 106 ILE A N 1
ATOM 789 C CA . ILE A 1 106 ? -12.122 2.865 3.365 1.00 92.69 106 ILE A CA 1
ATOM 790 C C . ILE A 1 106 ? -13.225 2.843 4.422 1.00 92.69 106 ILE A C 1
ATOM 792 O O . ILE A 1 106 ? -12.919 2.897 5.611 1.00 92.69 106 ILE A O 1
ATOM 796 N N . ASP A 1 107 ? -14.470 2.743 3.970 1.00 91.25 107 ASP A N 1
ATOM 797 C CA . ASP A 1 107 ? -15.680 2.531 4.771 1.00 91.25 107 ASP A CA 1
ATOM 798 C C . ASP A 1 107 ? -16.431 1.355 4.115 1.00 91.25 107 ASP A C 1
ATOM 800 O O . ASP A 1 107 ? -16.919 1.469 2.987 1.00 91.25 107 ASP A O 1
ATOM 804 N N . ILE A 1 108 ? -16.370 0.178 4.741 1.00 89.75 108 ILE A N 1
ATOM 805 C CA . ILE A 1 108 ? -16.810 -1.105 4.174 1.00 89.75 108 ILE A CA 1
ATOM 806 C C . ILE A 1 108 ? -18.320 -1.280 4.333 1.00 89.75 108 ILE A C 1
ATOM 808 O O . ILE A 1 108 ? -18.959 -1.862 3.450 1.00 89.75 108 ILE A O 1
ATOM 812 N N . ASP A 1 109 ? -18.889 -0.818 5.446 1.00 88.31 109 ASP A N 1
ATOM 813 C CA . ASP A 1 109 ? -20.306 -0.994 5.779 1.00 88.31 109 ASP A CA 1
ATOM 814 C C . ASP A 1 109 ? -21.135 0.301 5.696 1.00 88.31 109 ASP A C 1
ATOM 816 O O . ASP A 1 109 ? -22.356 0.273 5.888 1.00 88.31 109 ASP A O 1
ATOM 820 N N . ASN A 1 110 ? -20.507 1.400 5.268 1.00 87.44 110 ASN A N 1
ATOM 821 C CA . ASN A 1 110 ? -21.112 2.706 5.029 1.00 87.44 110 ASN A CA 1
ATOM 822 C C . ASN A 1 110 ? -21.753 3.294 6.300 1.00 87.44 110 ASN A C 1
ATOM 824 O O . ASN A 1 110 ? -22.782 3.984 6.242 1.00 87.44 110 ASN A O 1
ATOM 828 N N . ASP A 1 111 ? -21.161 3.025 7.463 1.00 86.25 111 ASP A N 1
ATOM 829 C CA . ASP A 1 111 ? -21.582 3.584 8.746 1.00 86.25 111 ASP A CA 1
ATOM 830 C C . ASP A 1 111 ? -20.966 4.975 9.028 1.00 86.25 111 ASP A C 1
ATOM 832 O O . ASP A 1 111 ? -21.391 5.675 9.961 1.00 86.25 111 ASP A O 1
ATOM 836 N N . ARG A 1 112 ? -20.083 5.446 8.128 1.00 84.88 112 ARG A N 1
ATOM 837 C CA . ARG A 1 112 ? -19.290 6.689 8.194 1.00 84.88 112 ARG A CA 1
ATOM 838 C C . ARG A 1 112 ? -18.134 6.628 9.193 1.00 84.88 112 ARG A C 1
ATOM 840 O O . ARG A 1 112 ? -17.604 7.678 9.578 1.00 84.88 112 ARG A O 1
ATOM 847 N N . ILE A 1 113 ? -17.740 5.433 9.611 1.00 84.88 113 ILE A N 1
ATOM 848 C CA . ILE A 1 113 ? -16.526 5.151 10.363 1.00 84.88 113 ILE A CA 1
ATOM 849 C C . ILE A 1 113 ? -15.462 4.670 9.373 1.00 84.88 113 ILE A C 1
ATOM 851 O O . ILE A 1 113 ? -15.725 3.980 8.398 1.00 84.88 113 ILE A O 1
ATOM 855 N N . ILE A 1 114 ? -14.223 5.110 9.589 1.00 90.00 114 ILE A N 1
ATOM 856 C CA . ILE A 1 114 ? -13.110 4.701 8.734 1.00 90.00 114 ILE A CA 1
ATOM 857 C C . ILE A 1 114 ? -12.636 3.322 9.196 1.00 90.00 114 ILE A C 1
ATOM 859 O O . ILE A 1 114 ? -12.066 3.189 10.280 1.00 90.00 114 ILE A O 1
ATOM 863 N N . ASP A 1 115 ? -12.807 2.318 8.345 1.00 90.44 115 ASP A N 1
ATOM 864 C CA . ASP A 1 115 ? -12.325 0.954 8.567 1.00 90.44 115 ASP A CA 1
ATOM 865 C C . ASP A 1 115 ? -10.856 0.785 8.206 1.00 90.44 115 ASP A C 1
ATOM 867 O O . ASP A 1 115 ? -10.182 -0.121 8.698 1.00 90.44 115 ASP A O 1
ATOM 871 N N . GLY A 1 116 ? -10.343 1.625 7.311 1.00 93.19 116 GLY A N 1
ATOM 872 C CA . GLY A 1 116 ? -9.030 1.413 6.732 1.00 93.19 116 GLY A CA 1
ATOM 873 C C . GLY A 1 116 ? -8.571 2.509 5.788 1.00 93.19 116 GLY A C 1
ATOM 874 O O . GLY A 1 116 ? -9.184 3.570 5.673 1.00 93.19 116 GLY A O 1
ATOM 875 N N . TRP A 1 117 ? -7.459 2.239 5.109 1.00 94.56 117 TRP A N 1
ATOM 876 C CA . TRP A 1 117 ? -6.834 3.170 4.177 1.00 94.56 117 TRP A CA 1
ATOM 877 C C . TRP A 1 117 ? -6.317 2.454 2.929 1.00 94.56 117 TRP A C 1
ATOM 879 O O . TRP A 1 117 ? -5.609 1.450 3.040 1.00 94.56 117 TRP A O 1
ATOM 889 N N . LEU A 1 118 ? -6.588 3.025 1.755 1.00 95.62 118 LEU A N 1
ATOM 890 C CA . LEU A 1 118 ? -5.761 2.829 0.566 1.00 95.62 118 LEU A CA 1
ATOM 891 C C . LEU A 1 118 ? -4.623 3.846 0.619 1.00 95.62 118 LEU A C 1
ATOM 893 O O . LEU A 1 118 ? -4.866 5.037 0.802 1.00 95.62 118 LEU A O 1
ATOM 897 N N . CYS A 1 119 ? -3.382 3.382 0.529 1.00 95.56 119 CYS A N 1
ATOM 898 C CA . CYS A 1 119 ? -2.192 4.229 0.592 1.00 95.56 119 CYS A CA 1
ATOM 899 C C . CYS A 1 119 ? -1.406 4.089 -0.706 1.00 95.56 119 CYS A C 1
ATOM 901 O O . CYS A 1 119 ? -1.175 2.962 -1.136 1.00 95.56 119 CYS A O 1
ATOM 903 N N . VAL A 1 120 ? -0.988 5.216 -1.278 1.00 95.69 120 VAL A N 1
ATOM 904 C CA . VAL A 1 120 ? -0.137 5.295 -2.476 1.00 95.69 120 VAL A CA 1
ATOM 905 C C . VAL A 1 120 ? 1.201 5.887 -2.090 1.00 95.69 120 VAL A C 1
ATOM 907 O O . VAL A 1 120 ? 1.160 6.964 -1.448 1.00 95.69 120 VAL A O 1
#

Radius of gyration: 30.81 Å; Cα contacts (8 Å, |Δi|>4): 155; chains: 1; bounding box: 78×66×62 Å

Foldseek 3Di:
DVVVVVVVVVVVVVVVVVVPPDPPDPPPPDPDPPFFAWPDKDWQWKAAPQFHIDGFDDPDPDTRPDDPTDHDDPDIDIKMKIFTDDPDDFDDDPNHTDDWPDWDFDDPPPPPDGRIITID